Protein AF-A0A537QJN9-F1 (afdb_monomer_lite)

Radius of gyration: 25.31 Å; chains: 1; bounding box: 38×62×89 Å

Secondary structure (DSSP, 8-state):
------PPPP-------------------EEEEEETTEEEEEEE-EEETTEEEEEEEEEETTEEEEEEEEEEE-TTS-EEEEEEEEEEESSSS--EEEEEE-------GGG--------PPTTS-----EEEE-TT--TT---EEEEE-

pLDDT: mean 77.92, std 17.79, range [37.69, 96.25]

Foldseek 3Di:
DDDDDDDDDDDDDDDDPPPPPPPQPQWWKWKWKAKAPWIPPIDTFDDDPQWTWDWDAQDTVQKGKGQPIWIFHDAPDTDTDRDDMDIDGPDPDIDMDMDMWIFSYDDDLVPDDDDDDDDDDPPNDDDKDWDADDNVRDTPDRDGTSDID

Sequence (149 aa):
MNRKLLTALAFAAVPLFAAGFASNAMATVELRLTSGASTTGVIVGAGCDTETCVTFNGSVGAWNINLTTGFSAGPGEPTMDLSSVDATSSASADPLEIELSDNGFSVGSSLFSLASSGHIVSGSGTAIYSAYFDAGNTDFAKTTLIGAL

Structure (mmCIF, N/CA/C/O backbone):
data_AF-A0A537QJN9-F1
#
_entry.id   AF-A0A537QJN9-F1
#
loop_
_atom_site.group_PDB
_atom_site.id
_atom_site.type_symbol
_atom_site.label_atom_id
_atom_site.label_alt_id
_atom_site.label_comp_id
_atom_site.label_asym_id
_atom_site.label_entity_id
_atom_site.label_seq_id
_atom_site.pdbx_PDB_ins_code
_atom_site.Cartn_x
_atom_site.Cartn_y
_atom_site.Cartn_z
_atom_site.occupancy
_atom_site.B_iso_or_equiv
_atom_site.auth_seq_id
_atom_site.auth_comp_id
_atom_site.auth_asym_id
_atom_site.auth_atom_id
_atom_site.pdbx_PDB_model_num
ATOM 1 N N . MET A 1 1 ? -24.289 -47.969 69.959 1.00 41.41 1 MET A N 1
ATOM 2 C CA . MET A 1 1 ? -23.297 -47.886 68.864 1.00 41.41 1 MET A CA 1
ATOM 3 C C . MET A 1 1 ? -23.452 -46.510 68.224 1.00 41.41 1 MET A C 1
ATOM 5 O O . MET A 1 1 ? -24.439 -46.274 67.543 1.00 41.41 1 MET A O 1
ATOM 9 N N . ASN A 1 2 ? -22.570 -45.568 68.570 1.00 41.34 2 ASN A N 1
ATOM 10 C CA . ASN A 1 2 ? -22.696 -44.138 68.256 1.00 41.34 2 ASN A CA 1
ATOM 11 C C . ASN A 1 2 ? -22.087 -43.833 66.882 1.00 41.34 2 ASN A C 1
ATOM 13 O O . ASN A 1 2 ? -20.908 -44.110 66.675 1.00 41.34 2 ASN A O 1
ATOM 17 N N . ARG A 1 3 ? -22.844 -43.221 65.964 1.00 46.81 3 ARG A N 1
ATOM 18 C CA . ARG A 1 3 ? -22.302 -42.655 64.719 1.00 46.81 3 ARG A CA 1
ATOM 19 C C . ARG A 1 3 ? -22.410 -41.133 64.772 1.00 46.81 3 ARG A C 1
ATOM 21 O O . ARG A 1 3 ? -23.505 -40.585 64.755 1.00 46.81 3 ARG A O 1
ATOM 28 N N . LYS A 1 4 ? -21.256 -40.473 64.902 1.00 46.38 4 LYS A N 1
ATOM 29 C CA . LYS A 1 4 ? -21.105 -39.014 64.859 1.00 46.38 4 LYS A CA 1
ATOM 30 C C . LYS A 1 4 ? -21.323 -38.541 63.417 1.00 46.38 4 LYS A C 1
ATOM 32 O O . LYS A 1 4 ? -20.632 -39.014 62.518 1.00 46.38 4 LYS A O 1
ATOM 37 N N . LEU A 1 5 ? -22.281 -37.640 63.213 1.00 45.09 5 LEU A N 1
ATOM 38 C CA . LEU A 1 5 ? -22.518 -36.951 61.945 1.00 45.09 5 LEU A CA 1
ATOM 39 C C . LEU A 1 5 ? -21.497 -35.801 61.838 1.00 45.09 5 LEU A C 1
ATOM 41 O O . LEU A 1 5 ? -21.484 -34.918 62.693 1.00 45.09 5 LEU A O 1
ATOM 45 N N . LEU A 1 6 ? -20.605 -35.845 60.848 1.00 47.16 6 LEU A N 1
ATOM 46 C CA . LEU A 1 6 ? -19.648 -34.773 60.556 1.00 47.16 6 LEU A CA 1
ATOM 47 C C . LEU A 1 6 ? -20.296 -33.782 59.582 1.00 47.16 6 LEU A C 1
ATOM 49 O O . LEU A 1 6 ? -20.584 -34.125 58.439 1.00 47.16 6 LEU A O 1
ATOM 53 N N . THR A 1 7 ? -20.534 -32.561 60.055 1.00 44.44 7 THR A N 1
ATOM 54 C CA . THR A 1 7 ? -21.029 -31.427 59.266 1.00 44.44 7 THR A CA 1
ATOM 55 C C . THR A 1 7 ? -19.917 -30.912 58.349 1.00 44.44 7 THR A C 1
ATOM 57 O O . THR A 1 7 ? -18.883 -30.458 58.835 1.00 44.44 7 THR A O 1
ATOM 60 N N . ALA A 1 8 ? -20.113 -30.976 57.031 1.00 42.75 8 ALA A N 1
ATOM 61 C CA . ALA A 1 8 ? -19.206 -30.381 56.052 1.00 42.75 8 ALA A CA 1
ATOM 62 C C . ALA A 1 8 ? -19.540 -28.890 55.856 1.00 42.75 8 ALA A C 1
ATOM 64 O O . ALA A 1 8 ? -20.671 -28.544 55.515 1.00 42.75 8 ALA A O 1
ATOM 65 N N . L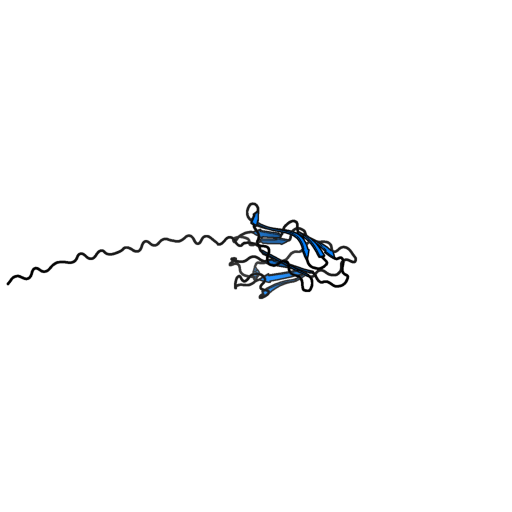EU A 1 9 ? -18.557 -28.013 56.080 1.00 40.53 9 LEU A N 1
ATOM 66 C CA . LEU A 1 9 ? -18.616 -26.591 55.729 1.00 40.53 9 LEU A CA 1
ATOM 67 C C . LEU A 1 9 ? -18.501 -26.449 54.202 1.00 40.53 9 LEU A C 1
ATOM 69 O O . LEU A 1 9 ? -17.481 -26.824 53.627 1.00 40.53 9 LEU A O 1
ATOM 73 N N . ALA A 1 10 ? -19.519 -25.889 53.551 1.00 41.00 10 ALA A N 1
ATOM 74 C CA . ALA A 1 10 ? -19.449 -25.495 52.147 1.00 41.00 10 ALA A CA 1
ATOM 75 C C . ALA A 1 10 ? -18.945 -24.044 52.045 1.00 41.00 10 ALA A C 1
ATOM 77 O O . ALA A 1 10 ? -19.603 -23.124 52.530 1.00 41.00 10 ALA A O 1
ATOM 78 N N . PHE A 1 11 ? -17.783 -23.832 51.422 1.00 41.59 11 PHE A N 1
ATOM 79 C CA . PHE A 1 11 ? -17.311 -22.502 51.030 1.00 41.59 11 PHE A CA 1
ATOM 80 C C . PHE A 1 11 ? -17.994 -22.093 49.719 1.00 41.59 11 PHE A C 1
ATOM 82 O O . PHE A 1 11 ? -17.793 -22.728 48.686 1.00 41.59 11 PHE A O 1
ATOM 89 N N . ALA A 1 12 ? -18.803 -21.034 49.759 1.00 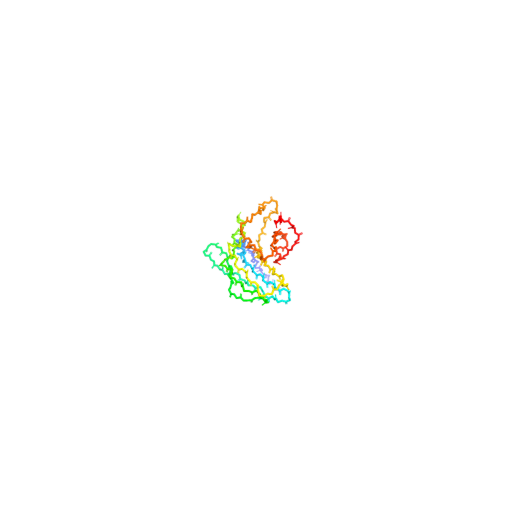43.72 12 ALA A N 1
ATOM 90 C CA . ALA A 1 12 ? -19.348 -20.401 48.564 1.00 43.72 12 ALA A CA 1
ATOM 91 C C . ALA A 1 12 ? -18.260 -19.532 47.908 1.00 43.72 12 ALA A C 1
ATOM 93 O O . ALA A 1 12 ? -17.800 -18.556 48.499 1.00 43.72 12 ALA A O 1
ATOM 94 N N . ALA A 1 13 ? -17.831 -19.900 46.700 1.00 44.44 13 ALA A N 1
ATOM 95 C CA . ALA A 1 13 ? -16.923 -19.096 45.891 1.00 44.44 13 ALA A CA 1
ATOM 96 C C . ALA A 1 13 ? -17.688 -17.918 45.264 1.00 44.44 13 ALA A C 1
ATOM 98 O O . ALA A 1 13 ? -18.670 -18.117 44.551 1.00 44.44 13 ALA A O 1
ATOM 99 N N . VAL A 1 14 ? -17.237 -16.694 45.535 1.00 45.41 14 VAL A N 1
ATOM 100 C CA . VAL A 1 14 ? -17.732 -15.471 44.889 1.00 45.41 14 VAL A CA 1
ATOM 101 C C . VAL A 1 14 ? -17.009 -15.318 43.545 1.00 45.41 14 VAL A C 1
ATOM 103 O O . VAL A 1 14 ? -15.779 -15.231 43.552 1.00 45.41 14 VAL A O 1
ATOM 106 N N . PRO A 1 15 ? -17.703 -15.274 42.393 1.00 44.97 15 PRO A N 1
ATOM 107 C CA . PRO A 1 15 ? -17.054 -14.936 41.136 1.00 44.97 15 PRO A CA 1
ATOM 108 C C . PRO A 1 15 ? -16.732 -13.438 41.131 1.00 44.97 15 PRO A C 1
ATOM 110 O O . PRO A 1 15 ? -17.620 -12.586 41.110 1.00 44.97 15 PRO A O 1
ATOM 113 N N . LEU A 1 16 ? -15.440 -13.120 41.176 1.00 50.59 16 LEU A N 1
ATOM 114 C CA . LEU A 1 16 ? -14.924 -11.777 40.947 1.00 50.59 16 LEU A CA 1
ATOM 115 C C . LEU A 1 16 ? -15.083 -11.464 39.453 1.00 50.59 16 LEU A C 1
ATOM 117 O O . LEU A 1 16 ? -14.344 -11.992 38.623 1.00 50.59 16 LEU A O 1
ATOM 121 N N . PHE A 1 17 ? -16.066 -10.632 39.105 1.00 45.62 17 PHE A N 1
ATOM 122 C CA . PHE A 1 17 ? -16.178 -10.048 37.770 1.00 45.62 17 PHE A CA 1
ATOM 123 C C . PHE A 1 17 ? -14.993 -9.100 37.551 1.00 45.62 17 PHE A C 1
ATOM 125 O O . PHE A 1 17 ? -15.033 -7.929 37.924 1.00 45.62 17 PHE A O 1
ATOM 132 N N . ALA A 1 18 ? -13.918 -9.616 36.959 1.00 46.09 18 ALA A N 1
ATOM 133 C CA . ALA A 1 18 ? -12.906 -8.784 36.335 1.00 46.09 18 ALA A CA 1
ATOM 134 C C . ALA A 1 18 ? -13.521 -8.219 35.049 1.00 46.09 18 ALA A C 1
ATOM 136 O O . ALA A 1 18 ? -13.633 -8.920 34.044 1.00 46.09 18 ALA A O 1
ATOM 137 N N . ALA A 1 19 ? -13.962 -6.962 35.094 1.00 45.50 19 ALA A N 1
ATOM 138 C CA . ALA A 1 19 ? -14.188 -6.180 33.890 1.00 45.50 19 ALA A CA 1
ATOM 139 C C . ALA A 1 19 ? -12.828 -6.030 33.197 1.00 45.50 19 ALA A C 1
ATOM 141 O O . ALA A 1 19 ? -12.027 -5.164 33.544 1.00 45.50 19 ALA A O 1
ATOM 142 N N . GLY A 1 20 ? -12.530 -6.954 32.285 1.00 37.69 20 GLY A N 1
ATOM 143 C CA . GLY A 1 20 ? -11.406 -6.821 31.380 1.00 37.69 20 GLY A CA 1
ATOM 144 C C . GLY A 1 20 ? -11.651 -5.577 30.545 1.00 37.69 20 GLY A C 1
ATOM 145 O O . GLY A 1 20 ? -12.579 -5.543 29.741 1.00 37.69 20 GLY A O 1
ATOM 146 N N . PHE A 1 21 ? -10.840 -4.545 30.750 1.00 39.31 21 PHE A N 1
ATOM 147 C CA . PHE A 1 21 ? -10.650 -3.547 29.715 1.00 39.31 21 PHE A CA 1
ATOM 148 C C . PHE A 1 21 ? -10.149 -4.325 28.501 1.00 39.31 21 PHE A C 1
ATOM 150 O O . PHE A 1 21 ? -9.050 -4.880 28.538 1.00 39.31 21 PHE A O 1
ATOM 157 N N . ALA A 1 22 ? -10.983 -4.449 27.470 1.00 38.50 22 ALA A N 1
ATOM 158 C CA . ALA A 1 22 ? -10.500 -4.859 26.168 1.00 38.50 22 ALA A CA 1
ATOM 159 C C . ALA A 1 22 ? -9.460 -3.807 25.782 1.00 38.50 22 ALA A C 1
ATOM 161 O O . ALA A 1 22 ? -9.807 -2.667 25.473 1.00 38.50 22 ALA A O 1
ATOM 162 N N . SER A 1 23 ? -8.176 -4.143 25.905 1.00 38.06 23 SER A N 1
ATOM 163 C CA . SER A 1 23 ? -7.145 -3.382 25.222 1.00 38.06 23 SER A CA 1
ATOM 164 C C . SER A 1 23 ? -7.526 -3.456 23.752 1.00 38.06 23 SER A C 1
ATOM 166 O O . SER A 1 23 ? -7.525 -4.554 23.191 1.00 38.06 23 SER A O 1
ATOM 168 N N . ASN A 1 24 ? -7.936 -2.334 23.157 1.00 42.47 24 ASN A N 1
ATOM 169 C CA . ASN A 1 24 ? -8.078 -2.269 21.710 1.00 42.47 24 ASN A CA 1
ATOM 170 C C . ASN A 1 24 ? -6.735 -2.739 21.151 1.00 42.47 24 ASN A C 1
ATOM 172 O O . ASN A 1 24 ? -5.700 -2.168 21.505 1.00 42.47 24 ASN A O 1
ATOM 176 N N . ALA A 1 25 ? -6.742 -3.843 20.404 1.00 49.75 25 ALA A N 1
ATOM 177 C CA . ALA A 1 25 ? -5.551 -4.280 19.702 1.00 49.75 25 ALA A CA 1
ATOM 178 C C . ALA A 1 25 ? -5.102 -3.083 18.864 1.00 49.75 25 ALA A C 1
ATOM 180 O O . ALA A 1 25 ? -5.915 -2.500 18.147 1.00 49.75 25 ALA A O 1
ATOM 181 N N . MET A 1 26 ? -3.860 -2.640 19.050 1.00 57.31 26 MET A N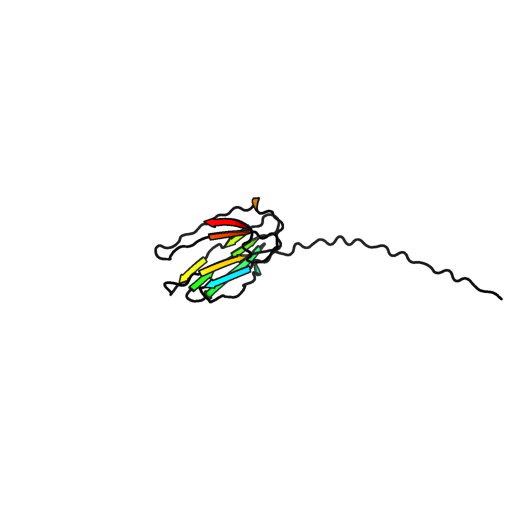 1
ATOM 182 C CA . MET A 1 26 ? -3.308 -1.610 18.185 1.00 57.31 26 MET A CA 1
ATOM 183 C C . MET A 1 26 ? -3.246 -2.217 16.787 1.00 57.31 26 MET A C 1
ATOM 185 O O . MET A 1 26 ? -2.432 -3.106 16.536 1.00 57.31 26 MET A O 1
ATOM 189 N N . ALA A 1 27 ? -4.173 -1.778 15.942 1.00 71.06 27 ALA A N 1
ATOM 190 C CA . ALA A 1 27 ? -4.154 -1.956 14.504 1.00 71.06 27 ALA A CA 1
ATOM 191 C C . ALA A 1 27 ? -2.727 -1.647 14.011 1.00 71.06 27 ALA A C 1
ATOM 193 O O . ALA A 1 27 ? -2.161 -0.602 14.357 1.00 71.06 27 ALA A O 1
ATOM 194 N N . THR A 1 28 ? -2.081 -2.631 13.384 1.00 86.62 28 THR A N 1
ATOM 195 C CA . THR A 1 28 ? -0.702 -2.513 12.908 1.00 86.62 28 THR A CA 1
ATOM 196 C C . THR A 1 28 ? -0.729 -2.486 11.397 1.00 86.62 28 THR A C 1
ATOM 198 O O . THR A 1 28 ? -1.059 -3.488 10.770 1.00 86.62 28 THR A O 1
ATOM 201 N N . VAL A 1 29 ? -0.340 -1.349 10.822 1.00 91.69 29 VAL A N 1
ATOM 202 C CA . VAL A 1 29 ? -0.317 -1.175 9.374 1.00 91.69 29 VAL A CA 1
ATOM 203 C C . VAL A 1 29 ? 0.640 -2.170 8.716 1.00 91.69 29 VAL A C 1
ATOM 205 O O . VAL A 1 29 ? 1.748 -2.404 9.197 1.00 91.69 29 VAL A O 1
ATOM 208 N N . GLU A 1 30 ? 0.235 -2.731 7.588 1.00 93.88 30 GLU A N 1
ATOM 209 C CA . GLU A 1 30 ? 0.998 -3.683 6.796 1.00 93.88 30 GLU A CA 1
ATOM 210 C C . GLU A 1 30 ? 1.115 -3.213 5.344 1.00 93.88 30 GLU A C 1
ATOM 212 O O . GLU A 1 30 ? 0.170 -2.689 4.756 1.00 93.88 30 GLU A O 1
ATOM 217 N N . LEU A 1 31 ? 2.283 -3.437 4.742 1.00 95.25 31 LEU A N 1
ATOM 218 C CA . LEU A 1 31 ? 2.576 -3.109 3.349 1.00 95.25 31 LEU A CA 1
ATOM 219 C C . LEU A 1 31 ? 2.914 -4.366 2.557 1.00 95.25 31 LEU A C 1
ATOM 221 O O . LEU A 1 31 ? 3.760 -5.166 2.964 1.00 95.25 31 LEU A O 1
ATOM 225 N N . ARG A 1 32 ? 2.329 -4.488 1.367 1.00 96.25 32 ARG A N 1
ATOM 226 C CA . ARG A 1 32 ? 2.699 -5.496 0.375 1.00 96.25 32 ARG A CA 1
ATOM 227 C C . ARG A 1 32 ? 3.015 -4.827 -0.957 1.00 96.25 32 ARG A C 1
ATOM 229 O O . ARG A 1 32 ? 2.220 -4.050 -1.478 1.00 96.25 32 ARG A O 1
ATOM 236 N N . LEU A 1 33 ? 4.185 -5.150 -1.508 1.00 95.94 33 LEU A N 1
ATOM 237 C CA . LEU A 1 33 ? 4.632 -4.683 -2.818 1.00 95.94 33 LEU A CA 1
ATOM 238 C C . LEU A 1 33 ? 4.766 -5.878 -3.757 1.00 95.94 33 LEU A C 1
ATOM 240 O O . LEU A 1 33 ? 5.493 -6.827 -3.446 1.00 95.94 33 LEU A O 1
ATOM 244 N N . THR A 1 34 ? 4.097 -5.818 -4.907 1.00 95.56 34 THR A N 1
ATOM 245 C CA . THR A 1 34 ? 4.132 -6.869 -5.931 1.00 95.56 34 THR A CA 1
ATOM 246 C C . THR A 1 34 ? 4.438 -6.269 -7.296 1.00 95.56 34 THR A C 1
ATOM 248 O O . THR A 1 34 ? 3.771 -5.346 -7.739 1.00 95.56 34 THR A O 1
ATOM 251 N N . SER A 1 35 ? 5.432 -6.819 -7.984 1.00 93.25 35 SER A N 1
ATOM 252 C CA . SER A 1 35 ? 5.822 -6.452 -9.342 1.00 93.25 35 SER A CA 1
ATOM 253 C C . SER A 1 35 ? 5.809 -7.686 -10.230 1.00 93.25 35 SER A C 1
ATOM 255 O O . SER A 1 35 ? 6.661 -8.569 -10.076 1.00 93.25 35 SER A O 1
ATOM 257 N N . GLY A 1 36 ? 4.835 -7.781 -11.135 1.00 88.44 36 GLY A N 1
ATOM 258 C CA . GLY A 1 36 ? 4.651 -8.971 -11.966 1.00 88.44 36 GLY A CA 1
ATOM 259 C C . GLY A 1 36 ? 4.538 -10.244 -11.114 1.00 88.44 36 GLY A C 1
ATOM 260 O O . GLY A 1 36 ? 3.523 -10.470 -10.465 1.00 88.44 36 GLY A O 1
ATOM 261 N N . ALA A 1 37 ? 5.584 -11.077 -11.109 1.00 85.19 37 ALA A N 1
ATOM 262 C CA . ALA A 1 37 ? 5.657 -12.307 -10.306 1.00 85.19 37 ALA A CA 1
ATOM 263 C C . ALA A 1 37 ? 6.486 -12.186 -9.006 1.00 85.19 37 ALA A C 1
ATOM 265 O O . ALA A 1 37 ? 6.620 -13.167 -8.277 1.00 85.19 37 ALA A O 1
ATOM 266 N N . SER A 1 38 ? 7.087 -11.025 -8.728 1.00 89.69 38 SER A N 1
ATOM 267 C CA . SER A 1 38 ? 7.931 -10.788 -7.547 1.00 89.69 38 SER A CA 1
ATOM 268 C C . SER A 1 38 ? 7.149 -10.060 -6.459 1.00 89.69 38 SER A C 1
ATOM 270 O O . SER A 1 38 ? 6.553 -9.029 -6.740 1.00 89.69 38 SER A O 1
ATOM 272 N N . THR A 1 39 ? 7.216 -10.523 -5.211 1.00 91.31 39 THR A N 1
ATOM 273 C CA . THR A 1 39 ? 6.557 -9.878 -4.061 1.00 91.31 39 THR A CA 1
ATOM 274 C C . THR A 1 39 ? 7.540 -9.773 -2.898 1.00 91.31 39 THR A C 1
ATOM 276 O O . THR A 1 39 ? 8.288 -10.715 -2.643 1.00 91.31 39 THR A O 1
ATOM 279 N N . THR A 1 40 ? 7.538 -8.657 -2.165 1.00 84.50 40 THR A N 1
ATOM 280 C CA . THR A 1 40 ? 8.424 -8.433 -0.997 1.00 84.50 40 THR A CA 1
ATOM 281 C C . THR A 1 40 ? 8.109 -9.308 0.216 1.00 84.50 40 THR A C 1
ATOM 283 O O . THR A 1 40 ? 8.867 -9.320 1.181 1.00 84.50 40 THR A O 1
ATOM 286 N N . GLY A 1 41 ? 6.973 -10.005 0.194 1.00 84.56 41 GLY A N 1
ATOM 287 C CA . GLY A 1 41 ? 6.279 -10.441 1.402 1.00 84.56 41 GLY A CA 1
ATOM 288 C C . GLY A 1 41 ? 5.512 -9.282 2.045 1.00 84.56 41 GLY A C 1
ATOM 289 O O . GLY A 1 41 ? 5.364 -8.216 1.442 1.00 84.56 41 GLY A O 1
ATOM 290 N N . VAL A 1 42 ? 5.017 -9.515 3.259 1.00 89.81 42 VAL A N 1
ATOM 291 C CA . VAL A 1 42 ? 4.321 -8.509 4.070 1.00 89.81 42 VAL A CA 1
ATOM 292 C C . VAL A 1 42 ? 5.335 -7.806 4.968 1.00 89.81 42 VAL A C 1
ATOM 294 O O . VAL A 1 42 ? 6.032 -8.452 5.751 1.00 89.81 42 VAL A O 1
ATOM 297 N N . ILE A 1 43 ? 5.423 -6.485 4.839 1.00 92.31 43 ILE A N 1
ATOM 298 C CA . ILE A 1 43 ? 6.203 -5.621 5.722 1.00 92.31 43 ILE A CA 1
ATOM 299 C C . ILE A 1 43 ? 5.251 -5.124 6.803 1.00 92.31 43 ILE A C 1
ATOM 301 O O . ILE A 1 43 ? 4.340 -4.349 6.521 1.00 92.31 43 ILE A O 1
ATOM 305 N N . VAL A 1 44 ? 5.466 -5.585 8.031 1.00 90.25 44 VAL A N 1
ATOM 306 C CA . VAL A 1 44 ? 4.662 -5.195 9.192 1.00 90.25 44 VAL A CA 1
ATOM 307 C C . VAL A 1 44 ? 5.204 -3.888 9.759 1.00 90.25 44 VAL A C 1
ATOM 309 O O . VAL A 1 44 ? 6.412 -3.744 9.968 1.00 90.25 44 VAL A O 1
ATOM 312 N N . GLY A 1 45 ? 4.309 -2.936 9.986 1.00 86.19 45 GLY A N 1
ATOM 313 C CA . GLY A 1 45 ? 4.626 -1.620 10.506 1.00 86.19 45 GLY A CA 1
ATOM 314 C C . GLY A 1 45 ? 5.138 -1.643 11.938 1.00 86.19 45 GLY A C 1
ATOM 315 O O . GLY A 1 45 ? 4.888 -2.561 12.719 1.00 86.19 45 GLY A O 1
ATOM 316 N N . ALA A 1 46 ? 5.871 -0.592 12.286 1.00 86.00 46 ALA A N 1
ATOM 317 C CA . ALA A 1 46 ? 6.346 -0.328 13.635 1.00 86.00 46 ALA A CA 1
ATOM 318 C C . ALA A 1 46 ? 5.719 0.964 14.168 1.00 86.00 46 ALA A C 1
ATOM 320 O O . ALA A 1 46 ? 5.231 1.791 13.400 1.00 86.00 46 ALA A O 1
ATOM 321 N N . GLY A 1 47 ? 5.741 1.152 15.489 1.00 84.62 47 GLY A N 1
ATOM 322 C CA . GLY A 1 47 ? 5.254 2.389 16.098 1.00 84.62 47 GLY A CA 1
ATOM 323 C C . GLY A 1 47 ? 6.044 3.612 15.620 1.00 84.62 47 GLY A C 1
ATOM 324 O O . GLY A 1 47 ? 7.278 3.600 15.635 1.00 84.62 47 GLY A O 1
ATOM 325 N N . CYS A 1 48 ? 5.325 4.659 15.233 1.00 83.94 48 CYS A N 1
ATOM 326 C CA . CYS A 1 48 ? 5.836 5.973 14.857 1.00 83.94 48 CYS A CA 1
ATOM 327 C C . CYS A 1 48 ? 4.972 7.019 15.571 1.00 83.94 48 CYS A C 1
ATOM 329 O O . CYS A 1 48 ? 3.829 7.245 15.203 1.00 83.94 48 CYS A O 1
ATOM 331 N N . ASP A 1 49 ? 5.486 7.609 16.649 1.00 81.56 49 ASP A N 1
ATOM 332 C CA . ASP A 1 49 ? 4.724 8.536 17.495 1.00 81.56 49 ASP A CA 1
ATOM 333 C C . ASP A 1 49 ? 3.399 7.947 18.026 1.00 81.56 49 ASP A C 1
ATOM 335 O O . ASP A 1 49 ? 3.433 7.083 18.910 1.00 81.56 49 ASP A O 1
ATOM 339 N N . THR A 1 50 ? 2.244 8.423 17.544 1.00 75.19 50 THR A N 1
ATOM 340 C CA . THR A 1 50 ? 0.906 7.955 17.953 1.00 75.19 50 THR A CA 1
ATOM 341 C C . THR A 1 50 ? 0.285 6.953 16.979 1.00 75.19 50 THR A C 1
ATOM 343 O O . THR A 1 50 ? -0.819 6.461 17.227 1.00 75.19 50 THR A O 1
ATOM 346 N N . GLU A 1 51 ? 1.000 6.618 15.907 1.00 84.38 51 GLU A N 1
ATOM 347 C CA . GLU A 1 51 ? 0.555 5.789 14.791 1.00 84.38 51 GLU A CA 1
ATOM 348 C C . GLU A 1 51 ? 1.405 4.514 14.644 1.00 84.38 51 GLU A C 1
ATOM 350 O O . GLU A 1 51 ? 2.416 4.301 15.327 1.00 84.38 51 GLU A O 1
ATOM 355 N N . THR A 1 52 ? 0.996 3.647 13.714 1.00 89.12 52 THR A N 1
ATOM 356 C CA . THR A 1 52 ? 1.880 2.620 13.150 1.00 89.12 52 THR A CA 1
ATOM 357 C C . THR A 1 52 ? 2.280 3.015 11.734 1.00 89.12 52 THR A C 1
ATOM 359 O O . THR A 1 52 ? 1.454 3.517 10.971 1.00 89.12 52 THR A O 1
ATOM 362 N N . CYS A 1 53 ? 3.553 2.814 11.388 1.00 91.31 53 CYS A N 1
ATOM 363 C CA . CYS A 1 53 ? 4.121 3.197 10.101 1.00 91.31 53 CYS A CA 1
ATOM 364 C C . CYS A 1 53 ? 4.925 2.074 9.457 1.00 91.31 53 CYS A C 1
ATOM 366 O O . CYS A 1 53 ? 5.601 1.286 10.119 1.00 91.31 53 CYS A O 1
ATOM 368 N N . VAL A 1 54 ? 4.951 2.109 8.133 1.00 94.06 54 VAL A N 1
ATOM 369 C CA . VAL A 1 54 ? 5.803 1.314 7.253 1.00 94.06 54 VAL A CA 1
ATOM 370 C C . VAL A 1 54 ? 6.641 2.238 6.382 1.00 94.06 54 VAL A C 1
ATOM 372 O O . VAL A 1 54 ? 6.190 3.292 5.936 1.00 94.06 54 VAL A O 1
ATOM 375 N N . THR A 1 55 ? 7.870 1.821 6.108 1.00 93.88 55 THR A N 1
ATOM 376 C CA . THR A 1 55 ? 8.753 2.459 5.129 1.00 93.88 55 THR A CA 1
ATOM 377 C C . THR A 1 55 ? 9.355 1.375 4.247 1.00 93.88 55 THR A C 1
ATOM 379 O O . THR A 1 55 ? 9.456 0.212 4.648 1.00 93.88 55 THR A O 1
ATOM 382 N N . PHE A 1 56 ? 9.738 1.732 3.024 1.00 94.69 56 PHE A N 1
ATOM 383 C CA . PHE A 1 56 ? 10.425 0.800 2.137 1.00 94.69 56 PHE A CA 1
ATOM 384 C C . PHE A 1 56 ? 11.433 1.537 1.269 1.00 94.69 56 PHE A C 1
ATOM 386 O O . PHE A 1 56 ? 11.105 2.535 0.636 1.00 94.69 56 PHE A O 1
ATOM 393 N N . ASN A 1 57 ? 12.655 1.019 1.203 1.00 95.25 57 ASN A N 1
ATOM 394 C CA . ASN A 1 57 ? 13.664 1.491 0.268 1.00 95.25 57 ASN A CA 1
ATOM 395 C C . ASN A 1 57 ? 14.396 0.279 -0.306 1.00 95.25 57 ASN A C 1
ATOM 397 O O . ASN A 1 57 ? 15.099 -0.431 0.417 1.00 95.25 57 ASN A O 1
ATOM 401 N N . GLY A 1 58 ? 14.176 0.002 -1.587 1.00 94.44 58 GLY A N 1
ATOM 402 C CA . GLY A 1 58 ? 14.729 -1.182 -2.227 1.00 94.44 58 GLY A CA 1
ATOM 403 C C . GLY A 1 58 ? 14.103 -1.482 -3.578 1.00 94.44 58 GLY A C 1
ATOM 404 O O . GLY A 1 58 ? 13.432 -0.638 -4.176 1.00 94.44 58 GLY A O 1
ATOM 405 N N . SER A 1 59 ? 14.333 -2.701 -4.061 1.00 93.06 59 SER A N 1
ATOM 406 C CA . SER A 1 59 ? 13.819 -3.165 -5.346 1.00 93.06 59 SER A CA 1
ATOM 407 C C . SER A 1 59 ? 12.805 -4.297 -5.210 1.00 93.06 59 SER A C 1
ATOM 409 O O . SER A 1 59 ? 12.900 -5.146 -4.323 1.00 93.06 59 SER A O 1
ATOM 411 N N . VAL A 1 60 ? 11.835 -4.306 -6.126 1.00 93.38 60 VAL A N 1
ATOM 412 C CA . VAL A 1 60 ? 10.826 -5.362 -6.291 1.00 93.38 60 VAL A CA 1
ATOM 413 C C . VAL A 1 60 ? 10.660 -5.598 -7.786 1.00 93.38 60 VAL A C 1
ATOM 415 O O . VAL A 1 60 ? 10.210 -4.709 -8.503 1.00 93.38 60 VAL A O 1
ATOM 418 N N . GLY A 1 61 ? 11.063 -6.768 -8.285 1.00 92.19 61 GLY A N 1
ATOM 419 C CA . GLY A 1 61 ? 11.105 -6.995 -9.734 1.00 92.19 61 GLY A CA 1
ATOM 420 C C . GLY A 1 61 ? 11.995 -5.962 -10.441 1.00 92.19 61 GLY A C 1
ATOM 421 O O . GLY A 1 61 ? 13.147 -5.772 -10.045 1.00 92.19 61 GLY A O 1
ATOM 422 N N . ALA A 1 62 ? 11.469 -5.290 -11.472 1.00 91.50 62 ALA A N 1
ATOM 423 C CA . ALA A 1 62 ? 12.193 -4.251 -12.213 1.00 91.50 62 ALA A CA 1
ATOM 424 C C . ALA A 1 62 ? 12.090 -2.837 -11.605 1.00 91.50 62 ALA A C 1
ATOM 426 O O . ALA A 1 62 ? 12.655 -1.892 -12.176 1.00 91.50 62 ALA A O 1
ATOM 427 N N . TRP A 1 63 ? 11.378 -2.684 -10.483 1.00 92.94 63 TRP A N 1
ATOM 428 C CA . TRP A 1 63 ? 11.123 -1.399 -9.837 1.00 92.94 63 TRP A CA 1
ATOM 429 C C . TRP A 1 63 ? 12.118 -1.105 -8.725 1.00 92.94 63 TRP A C 1
ATOM 431 O O . TRP A 1 63 ? 12.378 -1.955 -7.876 1.00 92.94 63 TRP A O 1
ATOM 441 N N . ASN A 1 64 ? 12.606 0.134 -8.692 1.00 93.38 64 ASN A N 1
ATOM 442 C CA . ASN A 1 64 ? 13.242 0.733 -7.523 1.00 93.38 64 ASN A CA 1
ATOM 443 C C . ASN A 1 64 ? 12.231 1.657 -6.851 1.00 93.38 64 ASN A C 1
ATOM 445 O O . ASN A 1 64 ? 11.693 2.559 -7.503 1.00 93.38 64 ASN A O 1
ATOM 449 N N . ILE A 1 65 ? 11.971 1.413 -5.569 1.00 93.94 65 ILE A N 1
ATOM 450 C CA . ILE A 1 65 ? 10.904 2.058 -4.809 1.00 93.94 65 ILE A CA 1
ATOM 451 C C . ILE A 1 65 ? 11.504 2.713 -3.569 1.00 93.94 65 ILE A C 1
ATOM 453 O O . ILE A 1 65 ? 12.266 2.091 -2.825 1.00 93.94 65 ILE A O 1
ATOM 457 N N . ASN A 1 66 ? 11.112 3.960 -3.340 1.00 93.81 66 ASN A N 1
ATOM 458 C CA . ASN A 1 66 ? 11.322 4.685 -2.102 1.00 93.81 66 ASN A CA 1
ATOM 459 C C . ASN A 1 66 ? 9.958 5.139 -1.566 1.00 93.81 66 ASN A C 1
ATOM 461 O O . ASN A 1 66 ? 9.362 6.089 -2.069 1.00 93.81 66 ASN A O 1
ATOM 465 N N . LEU A 1 67 ? 9.462 4.425 -0.559 1.00 92.62 67 LEU A N 1
ATOM 466 C CA . LEU A 1 67 ? 8.300 4.790 0.238 1.00 92.62 67 LEU A CA 1
ATOM 467 C C . LEU A 1 67 ? 8.794 5.441 1.528 1.00 92.62 67 LEU A C 1
ATOM 469 O O . LEU A 1 67 ? 9.316 4.757 2.415 1.00 92.62 67 LEU A O 1
ATOM 473 N N . THR A 1 68 ? 8.588 6.752 1.637 1.00 91.12 68 THR A N 1
ATOM 474 C CA . THR A 1 68 ? 9.004 7.518 2.816 1.00 91.12 68 THR A CA 1
ATOM 475 C C . THR A 1 68 ? 8.188 7.114 4.035 1.00 91.12 68 THR A C 1
ATOM 477 O O . THR A 1 68 ? 8.762 6.880 5.097 1.00 91.12 68 THR A O 1
ATOM 480 N N . THR A 1 69 ? 6.860 7.022 3.903 1.00 90.38 69 THR A N 1
ATOM 481 C CA . THR A 1 69 ? 5.962 6.571 4.975 1.00 90.38 69 THR A CA 1
ATOM 482 C C . THR A 1 69 ? 4.621 6.109 4.401 1.00 90.38 69 THR A C 1
ATOM 484 O O . THR A 1 69 ? 4.023 6.795 3.576 1.00 90.38 69 THR A O 1
ATOM 487 N N . GLY A 1 70 ? 4.133 4.963 4.862 1.00 91.31 70 GLY A N 1
ATOM 488 C CA . GLY A 1 70 ? 2.704 4.667 4.949 1.00 91.31 70 GLY A CA 1
ATOM 489 C C . GLY A 1 70 ? 2.329 4.549 6.418 1.00 91.31 70 GLY A C 1
ATOM 490 O O . GLY A 1 70 ? 3.148 4.057 7.192 1.00 91.31 70 GLY A O 1
ATOM 491 N N . PHE A 1 71 ? 1.156 5.021 6.821 1.00 90.88 71 PHE A N 1
ATOM 492 C CA . PHE A 1 71 ? 0.745 4.984 8.221 1.00 90.88 71 PHE A CA 1
ATOM 493 C C . PHE A 1 71 ? -0.733 4.660 8.393 1.00 90.88 71 PHE A C 1
ATOM 495 O O . PHE A 1 71 ? -1.538 4.830 7.475 1.00 90.88 71 PHE A O 1
ATOM 502 N N . SER A 1 72 ? -1.064 4.215 9.602 1.00 89.12 72 SER A N 1
ATOM 503 C CA . SER A 1 72 ? -2.433 4.049 10.067 1.00 89.12 72 SER A CA 1
ATOM 504 C C . SER A 1 72 ? -2.595 4.574 11.494 1.00 89.12 72 SER A C 1
ATOM 506 O O . SER A 1 72 ? -1.739 4.350 12.359 1.00 89.12 72 SER A O 1
ATOM 508 N N . ALA A 1 73 ? -3.695 5.290 11.730 1.00 83.88 73 ALA A N 1
ATOM 509 C CA . ALA A 1 73 ? -4.062 5.899 13.003 1.00 83.88 73 ALA A CA 1
ATOM 510 C C . ALA A 1 73 ? -5.362 5.294 13.565 1.00 83.88 73 ALA A C 1
ATOM 512 O O . ALA A 1 73 ? -6.242 4.860 12.827 1.00 83.88 73 ALA A O 1
ATOM 513 N N . GLY A 1 74 ? -5.444 5.266 14.900 1.00 71.31 74 GLY A N 1
ATOM 514 C CA . GLY A 1 74 ? -6.248 4.336 15.699 1.00 71.31 74 GLY A CA 1
ATOM 515 C C . GLY A 1 74 ? -7.792 4.432 15.676 1.00 71.31 74 GLY A C 1
ATOM 516 O O . GLY A 1 74 ? -8.406 5.078 14.833 1.00 71.31 74 GLY A O 1
ATOM 517 N N . PRO A 1 75 ? -8.464 3.769 16.640 1.00 58.88 75 PRO A N 1
ATOM 518 C CA . PRO A 1 75 ? -9.851 3.295 16.512 1.00 58.88 75 PRO A CA 1
ATOM 519 C C . PRO A 1 75 ? -10.955 4.361 16.637 1.00 58.88 75 PRO A C 1
ATOM 521 O O . PRO A 1 75 ? -12.131 4.016 16.543 1.00 58.88 75 PRO A O 1
ATOM 524 N N . GLY A 1 76 ? -10.607 5.626 16.888 1.00 64.62 76 GLY A N 1
ATOM 525 C CA . GLY A 1 76 ? -11.574 6.726 16.996 1.00 64.62 76 GLY A CA 1
ATOM 526 C C . GLY A 1 76 ? -11.846 7.422 15.663 1.00 64.62 76 GLY A C 1
ATOM 527 O O . GLY A 1 76 ? -12.997 7.670 15.331 1.00 64.62 76 GLY A O 1
ATOM 528 N N . GLU A 1 77 ? -10.786 7.684 14.901 1.00 73.00 77 GLU A N 1
ATOM 529 C CA . GLU A 1 77 ? -10.812 8.339 13.590 1.00 73.00 77 GLU A CA 1
ATOM 530 C C . GLU A 1 77 ? -9.847 7.571 12.675 1.00 73.00 77 GLU A C 1
ATOM 532 O O . GLU A 1 77 ? -8.705 8.003 12.476 1.00 73.00 77 GLU A O 1
ATOM 537 N N . PRO A 1 78 ? -10.252 6.377 12.197 1.00 78.19 78 PRO A N 1
ATOM 538 C CA . PRO A 1 78 ? -9.368 5.507 11.442 1.00 78.19 78 PRO A CA 1
ATOM 539 C C . PRO A 1 78 ? -8.906 6.226 10.185 1.00 78.19 78 PRO A C 1
ATOM 541 O O . PRO A 1 78 ? -9.699 6.538 9.296 1.00 78.19 78 PRO A O 1
ATOM 544 N N . THR A 1 79 ? -7.610 6.496 10.137 1.00 84.62 79 THR A N 1
ATOM 545 C CA . THR A 1 79 ? -6.969 7.205 9.035 1.00 84.62 79 THR A CA 1
ATOM 546 C C . THR A 1 79 ? -5.855 6.328 8.520 1.00 84.62 79 THR A C 1
ATOM 548 O O . THR A 1 79 ? -5.044 5.859 9.308 1.00 84.62 79 THR A O 1
ATOM 551 N N . MET A 1 80 ? -5.809 6.129 7.210 1.00 87.81 80 MET A N 1
ATOM 552 C CA . MET A 1 80 ? -4.737 5.407 6.545 1.00 87.81 80 MET A CA 1
ATOM 553 C C . MET A 1 80 ? -4.253 6.244 5.373 1.00 87.81 80 MET A C 1
ATOM 555 O O . MET A 1 80 ? -5.068 6.758 4.606 1.00 87.81 80 MET A O 1
ATOM 559 N N . ASP A 1 81 ? -2.940 6.381 5.243 1.00 88.75 81 ASP A N 1
ATOM 560 C CA . ASP A 1 81 ? -2.341 7.195 4.193 1.00 88.75 81 ASP A CA 1
ATOM 561 C C . ASP A 1 81 ? -0.981 6.640 3.763 1.00 88.75 81 ASP A C 1
ATOM 563 O O . ASP A 1 81 ? -0.244 6.024 4.536 1.00 88.75 81 ASP A O 1
ATOM 567 N N . LEU A 1 82 ? -0.655 6.881 2.498 1.00 88.25 82 LEU A N 1
ATOM 568 C CA . LEU A 1 82 ? 0.605 6.552 1.859 1.00 88.25 82 LEU A CA 1
ATOM 569 C C . LEU A 1 82 ? 1.227 7.864 1.367 1.00 88.25 82 LEU A C 1
ATOM 571 O O . LEU A 1 82 ? 0.979 8.308 0.248 1.00 88.25 82 LEU A O 1
ATOM 575 N N . SER A 1 83 ? 2.021 8.502 2.225 1.00 82.31 83 SER A N 1
ATOM 576 C CA . SER A 1 83 ? 2.315 9.935 2.115 1.00 82.31 83 SER A CA 1
ATOM 577 C C . SER A 1 83 ? 3.232 10.310 0.947 1.00 82.31 83 SER A C 1
ATOM 579 O O . SER A 1 83 ? 3.103 11.395 0.381 1.00 82.31 83 SER A O 1
ATOM 581 N N . SER A 1 84 ? 4.182 9.444 0.576 1.00 82.75 84 SER A N 1
ATOM 582 C CA . SER A 1 84 ? 5.085 9.684 -0.557 1.00 82.75 84 SER A CA 1
ATOM 583 C C . SER A 1 84 ? 5.698 8.391 -1.074 1.00 82.75 84 SER A C 1
ATOM 585 O O . SER A 1 84 ? 6.447 7.724 -0.355 1.00 82.75 84 SER A O 1
ATOM 587 N N . VAL A 1 85 ? 5.443 8.097 -2.349 1.00 88.06 85 VAL A N 1
ATOM 588 C CA . VAL A 1 85 ? 6.051 6.990 -3.094 1.00 88.06 85 VAL A CA 1
ATOM 589 C C . VAL A 1 85 ? 6.757 7.534 -4.322 1.00 88.06 85 VAL A C 1
ATOM 591 O O . VAL A 1 85 ? 6.116 8.081 -5.217 1.00 88.06 85 VAL A O 1
ATOM 594 N N . ASP A 1 86 ? 8.057 7.279 -4.399 1.00 89.69 86 ASP A N 1
ATOM 595 C CA . ASP A 1 86 ? 8.808 7.366 -5.643 1.00 89.69 86 ASP A CA 1
ATOM 596 C C . ASP A 1 86 ? 9.050 5.950 -6.163 1.00 89.69 86 ASP A C 1
ATOM 598 O O . ASP A 1 86 ? 9.683 5.130 -5.495 1.00 89.69 86 ASP A O 1
ATOM 602 N N . ALA A 1 87 ? 8.553 5.653 -7.361 1.00 89.56 87 ALA A N 1
ATOM 603 C CA . ALA A 1 87 ? 8.729 4.356 -7.999 1.00 89.56 87 ALA A CA 1
ATOM 604 C C . ALA A 1 87 ? 9.217 4.548 -9.436 1.00 89.56 87 ALA A C 1
ATOM 606 O O . ALA A 1 87 ? 8.590 5.239 -10.240 1.00 89.56 87 ALA A O 1
ATOM 607 N N . THR A 1 88 ? 10.349 3.928 -9.768 1.00 90.62 88 THR A N 1
ATOM 608 C CA . THR A 1 88 ? 10.925 3.971 -11.118 1.00 90.62 88 THR A CA 1
ATOM 609 C C . THR A 1 88 ? 11.169 2.560 -11.623 1.00 90.62 88 THR A C 1
ATOM 611 O O . THR A 1 88 ? 11.768 1.742 -10.924 1.00 90.62 88 THR A O 1
ATOM 614 N N . SER A 1 89 ? 10.705 2.270 -12.838 1.00 89.25 89 SER A N 1
ATOM 615 C CA . SER A 1 89 ? 10.915 0.973 -13.480 1.00 89.25 89 SER A CA 1
ATOM 616 C C . SER A 1 89 ? 12.008 1.049 -14.533 1.00 89.25 89 SER A C 1
ATOM 618 O O . SER A 1 89 ? 12.111 2.019 -15.283 1.00 89.25 89 SER A O 1
ATOM 620 N N . SER A 1 90 ? 12.805 -0.012 -14.606 1.00 87.00 90 SER A N 1
ATOM 621 C CA . SER A 1 90 ? 13.752 -0.245 -15.700 1.00 87.00 90 SER A CA 1
ATOM 622 C C . SER A 1 90 ? 13.147 -1.054 -16.857 1.00 87.00 90 SER A C 1
ATOM 624 O O . SER A 1 90 ? 13.788 -1.206 -17.898 1.00 87.00 90 SER A O 1
ATOM 626 N N . ALA A 1 91 ? 11.917 -1.557 -16.698 1.00 84.31 91 ALA A N 1
ATOM 627 C CA . ALA A 1 91 ? 11.209 -2.361 -17.688 1.00 84.31 91 ALA A CA 1
ATOM 628 C C . ALA A 1 91 ? 10.004 -1.612 -18.275 1.00 84.31 91 ALA A C 1
ATOM 630 O O . ALA A 1 91 ? 9.345 -0.823 -17.604 1.00 84.31 91 ALA A O 1
ATOM 631 N N . SER A 1 92 ? 9.683 -1.891 -19.540 1.00 75.31 92 SER A N 1
ATOM 632 C CA . SER A 1 92 ? 8.549 -1.271 -20.240 1.00 75.31 92 SER A CA 1
ATOM 633 C C . SER A 1 92 ? 7.195 -1.932 -19.953 1.00 75.31 92 SER A C 1
ATOM 635 O O . SER A 1 92 ? 6.164 -1.345 -20.270 1.00 75.31 92 SER A O 1
ATOM 637 N N . ALA A 1 93 ? 7.179 -3.140 -19.378 1.00 81.62 93 ALA A N 1
ATOM 638 C CA . ALA A 1 93 ? 5.964 -3.894 -19.066 1.00 81.62 93 ALA A CA 1
ATOM 639 C C . ALA A 1 93 ? 6.151 -4.737 -17.793 1.00 81.62 93 ALA A C 1
ATOM 641 O O . ALA A 1 93 ? 6.431 -5.932 -17.861 1.00 81.62 93 ALA A O 1
ATOM 642 N N . ASP A 1 94 ? 6.012 -4.095 -16.637 1.00 86.44 94 ASP A N 1
ATOM 643 C CA . ASP A 1 94 ? 6.056 -4.734 -15.318 1.00 86.44 94 ASP A CA 1
ATOM 644 C C . ASP A 1 94 ? 5.127 -3.941 -14.382 1.00 86.44 94 ASP A C 1
ATOM 646 O O . ASP A 1 94 ? 5.530 -2.879 -13.909 1.00 86.44 94 ASP A O 1
ATOM 650 N N . PRO A 1 95 ? 3.849 -4.329 -14.204 1.00 89.94 95 PRO A N 1
ATOM 651 C CA . PRO A 1 95 ? 2.932 -3.578 -13.354 1.00 89.94 95 PRO A CA 1
ATOM 652 C C . PRO A 1 95 ? 3.363 -3.689 -11.889 1.00 89.94 95 PRO A C 1
ATOM 654 O O . PRO A 1 95 ? 3.642 -4.788 -11.408 1.00 89.94 95 PRO A O 1
ATOM 657 N N . LEU A 1 96 ? 3.379 -2.553 -11.194 1.00 91.62 96 LEU A N 1
ATOM 658 C CA . LEU A 1 96 ? 3.607 -2.476 -9.757 1.00 91.62 96 LEU A CA 1
ATOM 659 C C . LEU A 1 96 ? 2.269 -2.318 -9.034 1.00 91.62 96 LEU A C 1
ATOM 661 O O . LEU A 1 96 ? 1.524 -1.374 -9.291 1.00 91.62 96 LEU A O 1
ATOM 665 N N . GLU A 1 97 ? 1.994 -3.230 -8.112 1.00 94.12 97 GLU A N 1
ATOM 666 C CA . GLU A 1 97 ? 0.901 -3.155 -7.155 1.00 94.12 97 GLU A CA 1
ATOM 667 C C . GLU A 1 97 ? 1.467 -2.828 -5.766 1.00 94.12 97 GLU A C 1
ATOM 669 O O . GLU A 1 97 ? 2.400 -3.479 -5.283 1.00 94.12 97 GLU A O 1
ATOM 674 N N . ILE A 1 98 ? 0.903 -1.793 -5.144 1.00 93.81 98 ILE A N 1
ATOM 675 C CA . ILE A 1 98 ? 1.251 -1.315 -3.806 1.00 93.81 98 ILE A CA 1
ATOM 676 C C . ILE A 1 98 ? -0.015 -1.397 -2.966 1.00 93.81 98 ILE A C 1
ATOM 678 O O . ILE A 1 98 ? -1.005 -0.736 -3.278 1.00 93.81 98 ILE A O 1
ATOM 682 N N . GLU A 1 99 ? 0.014 -2.196 -1.908 1.00 95.00 99 GLU A N 1
ATOM 683 C CA . GLU A 1 99 ? -1.128 -2.376 -1.019 1.00 95.00 99 GLU A CA 1
ATOM 684 C C . GLU A 1 99 ? -0.725 -2.017 0.408 1.00 95.00 99 GLU A C 1
ATOM 686 O O . GLU A 1 99 ? 0.226 -2.580 0.948 1.00 95.00 99 GLU A O 1
ATOM 691 N N . LEU A 1 100 ? -1.468 -1.091 1.009 1.00 94.06 100 LEU A N 1
ATOM 692 C CA . LEU A 1 100 ? -1.395 -0.748 2.424 1.00 94.06 100 LEU A CA 1
ATOM 693 C C . LEU A 1 100 ? -2.675 -1.271 3.085 1.00 94.06 100 LEU A C 1
ATOM 695 O O . LEU A 1 100 ? -3.765 -1.065 2.549 1.00 94.06 100 LEU A O 1
ATOM 699 N N . SER A 1 101 ? -2.542 -1.981 4.198 1.00 93.00 101 SER A N 1
ATOM 700 C CA . SER A 1 101 ? -3.656 -2.572 4.942 1.00 93.00 101 SER A CA 1
ATOM 701 C C . SER A 1 101 ? -3.480 -2.316 6.425 1.00 93.00 101 SER A C 1
ATOM 703 O O . SER A 1 101 ? -2.368 -2.127 6.900 1.00 93.00 101 SER A O 1
ATOM 705 N N . ASP A 1 102 ? -4.585 -2.310 7.151 1.00 90.31 102 ASP A N 1
ATOM 706 C CA . ASP A 1 102 ? -4.607 -2.353 8.602 1.00 90.31 102 ASP A CA 1
ATOM 707 C C . ASP A 1 102 ? -5.957 -2.940 9.034 1.00 90.31 102 ASP A C 1
ATOM 709 O O . ASP A 1 102 ? -6.947 -2.878 8.294 1.00 90.31 102 ASP A O 1
ATOM 713 N N . ASN A 1 103 ? -5.996 -3.534 10.218 1.00 88.19 103 ASN A N 1
ATOM 714 C CA . ASN A 1 103 ? -7.111 -4.328 10.706 1.00 88.19 103 ASN A CA 1
ATOM 715 C C . ASN A 1 103 ? -7.452 -3.987 12.166 1.00 88.19 103 ASN A C 1
ATOM 717 O O . ASN A 1 103 ? -6.845 -3.137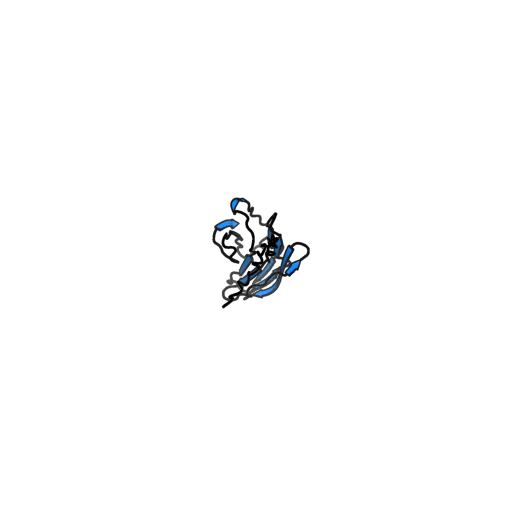 12.802 1.00 88.19 103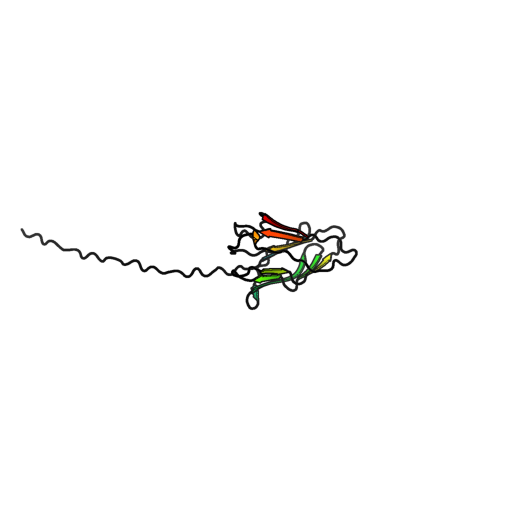 ASN A O 1
ATOM 721 N N . GLY A 1 104 ? -8.483 -4.622 12.717 1.00 82.69 104 GLY A N 1
ATOM 722 C CA . GLY A 1 104 ? -8.904 -4.391 14.102 1.00 82.69 104 GLY A CA 1
ATOM 723 C C . GLY A 1 104 ? -9.776 -3.145 14.288 1.00 82.69 104 GLY A C 1
ATOM 724 O O . GLY A 1 104 ? -10.062 -2.754 15.423 1.00 82.69 104 GLY A O 1
ATOM 725 N N . PHE A 1 105 ? -10.259 -2.552 13.195 1.00 79.00 105 PHE A N 1
ATOM 726 C CA . PHE A 1 105 ? -11.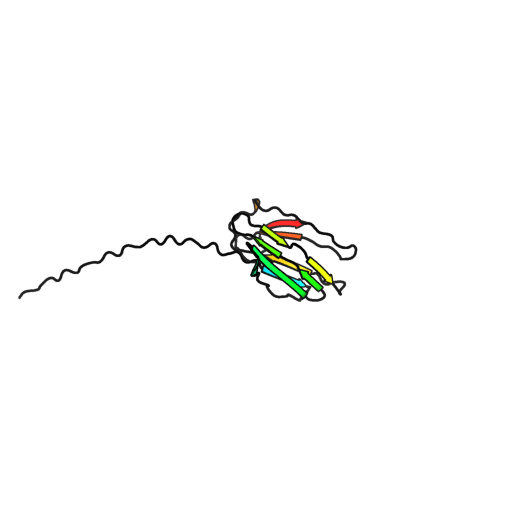233 -1.465 13.228 1.00 79.00 105 PHE A CA 1
ATOM 727 C C . PHE A 1 105 ? -12.667 -2.008 13.251 1.00 79.00 105 PHE A C 1
ATOM 729 O O . PHE A 1 105 ? -12.976 -3.078 12.726 1.00 79.00 105 PHE A O 1
ATOM 736 N N . SER A 1 106 ? -13.572 -1.250 13.875 1.00 75.81 106 SER A N 1
ATOM 737 C CA . SER A 1 106 ? -14.998 -1.605 14.001 1.00 75.81 106 SER A CA 1
ATOM 738 C C . SER A 1 106 ? -15.944 -0.570 13.379 1.00 75.81 106 SER A C 1
ATOM 740 O O . SER A 1 106 ? -17.150 -0.592 13.625 1.00 75.81 106 SER A O 1
ATOM 742 N N . VAL A 1 107 ? -15.411 0.338 12.556 1.00 70.81 107 VAL A N 1
ATOM 743 C CA . VAL A 1 107 ? -16.195 1.377 11.876 1.00 70.81 107 VAL A CA 1
ATOM 744 C C . VAL A 1 107 ? -16.939 0.825 10.652 1.00 70.81 107 VAL A C 1
ATOM 746 O O . VAL A 1 107 ? -16.483 -0.107 9.994 1.00 70.81 107 VAL A O 1
ATOM 749 N N . GLY A 1 108 ? -18.105 1.399 10.339 1.00 65.06 108 GLY A N 1
ATOM 750 C CA . GLY A 1 108 ? -18.875 1.056 9.137 1.00 65.06 108 GLY A CA 1
ATOM 751 C C . GLY A 1 108 ? -18.361 1.773 7.881 1.00 65.06 108 GLY A C 1
ATOM 752 O O . GLY A 1 108 ? -17.906 2.912 7.958 1.00 65.06 108 GLY A O 1
ATOM 753 N N . SER A 1 109 ? -18.494 1.141 6.709 1.00 63.59 109 SER A N 1
ATOM 754 C CA . SER A 1 109 ? -17.905 1.625 5.446 1.00 63.59 109 SER A CA 1
ATOM 755 C C . SER A 1 109 ? -18.410 2.988 4.954 1.00 63.59 109 SER A C 1
ATOM 757 O O . SER A 1 109 ? -17.698 3.683 4.235 1.00 63.59 109 SER A O 1
ATOM 759 N N . SER A 1 110 ? -19.620 3.402 5.343 1.00 61.59 110 SER A N 1
ATOM 760 C CA . SER A 1 110 ? -20.247 4.656 4.895 1.00 61.59 110 SER A CA 1
ATOM 761 C C . SER A 1 110 ? -19.607 5.931 5.459 1.00 61.59 110 SER A C 1
ATOM 763 O O . SER A 1 110 ? -20.080 7.022 5.153 1.00 61.59 110 SER A O 1
ATOM 765 N N . LEU A 1 111 ? -18.593 5.801 6.319 1.00 68.75 111 LEU A N 1
ATOM 766 C CA . LEU A 1 111 ? -17.886 6.916 6.955 1.00 68.75 111 LEU A CA 1
ATOM 767 C C . LEU A 1 111 ? -16.500 7.178 6.350 1.00 68.75 111 LEU A C 1
ATOM 769 O O . LEU A 1 111 ? -15.860 8.157 6.723 1.00 68.75 111 LEU A O 1
ATOM 773 N N . PHE A 1 112 ? -16.034 6.343 5.418 1.00 72.31 112 PHE A N 1
ATOM 774 C CA . PHE A 1 112 ? -14.748 6.566 4.767 1.00 72.31 112 PHE A CA 1
ATOM 775 C C . PHE A 1 112 ? -14.856 7.613 3.658 1.00 72.31 112 PHE A C 1
ATOM 777 O O . PHE A 1 112 ? -15.804 7.622 2.871 1.00 72.31 112 PHE A O 1
ATOM 784 N N . SER A 1 113 ? -13.839 8.466 3.565 1.00 78.25 113 SER A N 1
ATOM 785 C CA . SER A 1 113 ? -13.634 9.364 2.430 1.00 78.25 113 SER A CA 1
ATOM 786 C C . SER A 1 113 ? -12.328 9.008 1.736 1.00 78.25 113 SER A C 1
ATOM 788 O O . SER A 1 113 ? -11.345 8.692 2.404 1.00 78.25 113 SER A O 1
ATOM 790 N N . LEU A 1 114 ? -12.332 9.049 0.405 1.00 79.31 114 LEU A N 1
ATOM 791 C CA . LEU A 1 114 ? -11.154 8.783 -0.404 1.00 79.31 114 LEU A CA 1
ATOM 792 C C . LEU A 1 114 ? -10.634 10.085 -1.001 1.00 79.31 114 LEU A C 1
ATOM 794 O O . LEU A 1 114 ? -11.371 10.791 -1.690 1.00 79.31 114 LEU A O 1
ATOM 798 N N . ALA A 1 115 ? -9.358 10.368 -0.777 1.00 78.38 115 ALA A N 1
ATOM 799 C CA . ALA A 1 115 ? -8.645 11.456 -1.421 1.00 78.38 115 ALA A CA 1
ATOM 800 C C . ALA A 1 115 ? -7.332 10.918 -1.993 1.00 78.38 115 ALA A C 1
ATOM 802 O O . ALA A 1 115 ? -6.726 10.017 -1.420 1.00 78.38 115 ALA A O 1
ATOM 803 N N . SER A 1 116 ? -6.887 11.474 -3.116 1.00 76.31 116 SER A N 1
ATOM 804 C CA . SER A 1 116 ? -5.517 11.295 -3.584 1.00 76.31 116 SER A CA 1
ATOM 805 C C . SER A 1 116 ? -4.918 12.642 -3.951 1.00 76.31 116 SER A C 1
ATOM 807 O O . SER A 1 116 ? -5.598 13.559 -4.420 1.00 76.31 116 SER A O 1
ATOM 809 N N . SER A 1 117 ? -3.617 12.754 -3.726 1.00 71.69 117 SER A N 1
ATOM 810 C CA . SER A 1 117 ? -2.799 13.846 -4.227 1.00 71.69 117 SER A CA 1
ATOM 811 C C . SER A 1 117 ? -1.506 13.261 -4.765 1.00 71.69 117 SER A C 1
ATOM 813 O O . SER A 1 117 ? -0.912 12.394 -4.132 1.00 71.69 117 SER A O 1
ATOM 815 N N . GLY A 1 118 ? -1.069 13.716 -5.933 1.00 68.19 118 GLY A N 1
ATOM 816 C CA . GLY A 1 118 ? 0.148 13.220 -6.559 1.00 68.19 118 GLY A CA 1
ATOM 817 C C . GLY A 1 118 ? 0.272 13.691 -7.999 1.00 68.19 118 GLY A C 1
ATOM 818 O O . GLY A 1 118 ? -0.668 14.241 -8.575 1.00 68.19 118 GLY A O 1
ATOM 819 N N . HIS A 1 119 ? 1.447 13.482 -8.583 1.00 66.25 119 HIS A N 1
ATOM 820 C CA . HIS A 1 119 ? 1.716 13.801 -9.978 1.00 66.25 119 HIS A CA 1
ATOM 821 C C . HIS A 1 119 ? 2.384 12.606 -10.654 1.00 66.25 119 HIS A C 1
ATOM 823 O O . HIS A 1 119 ? 3.498 12.225 -10.299 1.00 66.25 119 HIS A O 1
ATOM 829 N N . ILE A 1 120 ? 1.727 12.041 -11.667 1.00 67.81 120 ILE A N 1
ATOM 830 C CA . ILE A 1 120 ? 2.356 11.069 -12.561 1.00 67.81 120 ILE A CA 1
ATOM 831 C C . ILE A 1 120 ? 3.228 11.857 -13.536 1.00 67.81 120 ILE A C 1
ATOM 833 O O . ILE A 1 120 ? 2.728 12.690 -14.292 1.00 67.81 120 ILE A O 1
ATOM 837 N N . VAL A 1 121 ? 4.538 11.610 -13.526 1.00 69.38 121 VAL A N 1
ATOM 838 C CA . VAL A 1 121 ? 5.436 12.213 -14.517 1.00 69.38 121 VAL A CA 1
ATOM 839 C C . VAL A 1 121 ? 5.039 11.728 -15.914 1.00 69.38 121 VAL A C 1
ATOM 841 O O . VAL A 1 121 ? 4.752 10.551 -16.136 1.00 69.38 121 VAL A O 1
ATOM 844 N N . SER A 1 122 ? 4.971 12.646 -16.881 1.00 54.16 122 SER A N 1
ATOM 845 C CA . SER A 1 122 ? 4.565 12.301 -18.244 1.00 54.16 122 SER A CA 1
ATOM 846 C C . SER A 1 122 ? 5.489 11.226 -18.824 1.00 54.16 122 SER A C 1
ATOM 848 O O . SER A 1 122 ? 6.706 11.406 -18.835 1.00 54.16 122 SER A O 1
ATOM 850 N N . GLY A 1 123 ? 4.913 10.138 -19.338 1.00 64.25 123 GLY A N 1
ATOM 851 C CA . GLY A 1 123 ? 5.665 8.993 -19.864 1.00 64.25 123 GLY A CA 1
ATOM 852 C C . GLY A 1 123 ? 5.880 7.849 -18.866 1.00 64.25 123 GLY A C 1
ATOM 853 O O . GLY A 1 123 ? 6.388 6.809 -19.269 1.00 64.25 123 GLY A O 1
ATOM 854 N N . SER A 1 124 ? 5.449 7.994 -17.608 1.00 67.50 124 SER A N 1
ATOM 855 C CA . SER A 1 124 ? 5.598 6.975 -16.553 1.00 67.50 124 SER A CA 1
ATOM 856 C C . SER A 1 124 ? 4.481 5.920 -16.504 1.00 67.50 124 SER A C 1
ATOM 858 O O . SER A 1 124 ? 4.525 5.032 -15.659 1.00 67.50 124 SER A O 1
ATOM 860 N N . GLY A 1 125 ? 3.494 5.989 -17.405 1.00 73.94 125 GLY A N 1
ATOM 861 C CA . GLY A 1 125 ? 2.366 5.052 -17.473 1.00 73.94 125 GLY A CA 1
ATOM 862 C C . GLY A 1 125 ? 1.083 5.588 -16.832 1.00 73.94 125 GLY A C 1
ATOM 863 O O . GLY A 1 125 ? 0.840 6.794 -16.818 1.00 73.94 125 GLY A O 1
ATOM 864 N N . THR A 1 126 ? 0.239 4.679 -16.345 1.00 82.12 126 THR A N 1
ATOM 865 C CA . THR A 1 126 ? -1.039 4.978 -15.681 1.00 82.12 126 THR A CA 1
ATOM 866 C C . THR A 1 126 ? -0.981 4.459 -14.250 1.00 82.12 126 THR A C 1
ATOM 868 O O . THR A 1 126 ? -0.547 3.330 -14.036 1.00 82.12 126 THR A O 1
ATOM 871 N N . ALA A 1 127 ? -1.438 5.259 -13.288 1.00 83.38 127 ALA A N 1
ATOM 872 C CA . ALA A 1 127 ? -1.685 4.810 -11.923 1.00 83.38 127 ALA A CA 1
ATOM 873 C C . ALA A 1 127 ? -3.196 4.723 -11.707 1.00 83.38 127 ALA A C 1
ATOM 875 O O . ALA A 1 127 ? -3.934 5.582 -12.188 1.00 83.38 127 ALA A O 1
ATOM 876 N N . ILE A 1 128 ? -3.635 3.678 -11.013 1.00 87.06 128 ILE A N 1
ATOM 877 C CA . ILE A 1 128 ? -5.031 3.467 -10.630 1.00 87.06 128 ILE A CA 1
ATOM 878 C C . ILE A 1 128 ? -5.038 3.316 -9.120 1.00 87.06 128 ILE A C 1
ATOM 880 O O . ILE A 1 128 ? -4.209 2.585 -8.576 1.00 87.06 128 ILE A O 1
ATOM 884 N N . TYR A 1 129 ? -5.966 3.990 -8.453 1.00 87.50 129 TYR A N 1
ATOM 885 C CA . TYR A 1 129 ? -6.093 3.899 -7.009 1.00 87.50 129 TYR A CA 1
ATOM 886 C C . TYR A 1 129 ? -7.479 3.397 -6.622 1.00 87.50 129 TYR A C 1
ATOM 888 O O . TYR A 1 129 ? -8.486 3.719 -7.250 1.00 87.50 129 TYR A O 1
ATOM 896 N N . SER A 1 130 ? -7.545 2.550 -5.602 1.00 91.00 130 SER A N 1
ATOM 897 C CA . SER A 1 130 ? -8.800 2.026 -5.068 1.00 91.00 130 SER A CA 1
ATOM 898 C C . SER A 1 130 ? -8.636 1.710 -3.591 1.00 91.00 130 SER A C 1
ATOM 900 O O . SER A 1 130 ? -7.608 1.168 -3.191 1.00 91.00 130 SER A O 1
ATOM 902 N N . ALA A 1 131 ? -9.664 2.004 -2.802 1.00 90.38 131 ALA A N 1
ATOM 903 C CA . ALA A 1 131 ? -9.716 1.665 -1.385 1.00 90.38 131 ALA A CA 1
ATOM 904 C C . ALA A 1 131 ? -10.863 0.699 -1.106 1.00 90.38 131 ALA A C 1
ATOM 906 O O . ALA A 1 131 ? -11.946 0.810 -1.690 1.00 90.38 131 ALA A O 1
ATOM 907 N N . TYR A 1 132 ? -10.625 -0.234 -0.190 1.00 91.00 132 TYR A N 1
ATOM 908 C CA . TYR A 1 132 ? -11.564 -1.289 0.158 1.00 91.00 132 TYR A CA 1
ATOM 909 C C . TYR A 1 132 ? -11.729 -1.395 1.671 1.00 91.00 132 TYR A C 1
ATOM 911 O O . TYR A 1 132 ? -10.818 -1.089 2.431 1.00 91.00 132 TYR A O 1
ATOM 919 N N . PHE A 1 133 ? -12.907 -1.849 2.085 1.00 88.31 133 PHE A N 1
ATOM 920 C CA . PHE A 1 133 ? -13.248 -2.191 3.456 1.00 88.31 133 PHE A CA 1
ATOM 921 C C . PHE A 1 133 ? -13.605 -3.677 3.556 1.00 88.31 133 PHE A C 1
ATOM 923 O O . PHE A 1 133 ? -14.355 -4.203 2.718 1.00 88.31 133 PHE A O 1
ATOM 930 N N . ASP A 1 134 ? -13.131 -4.318 4.623 1.00 88.81 134 ASP A N 1
ATOM 931 C CA . ASP A 1 134 ? -13.505 -5.673 5.017 1.00 88.81 134 ASP A CA 1
ATOM 932 C C . ASP A 1 134 ? -13.954 -5.727 6.480 1.00 88.81 134 ASP A C 1
ATOM 934 O O . ASP A 1 134 ? -13.181 -5.483 7.403 1.00 88.81 134 ASP A O 1
ATOM 938 N N . ALA A 1 135 ? -15.214 -6.112 6.697 1.00 86.50 135 ALA A N 1
ATOM 939 C CA . ALA A 1 135 ? -15.757 -6.309 8.041 1.00 86.50 135 ALA A CA 1
ATOM 940 C C . ALA A 1 135 ? -15.163 -7.546 8.740 1.00 86.50 135 ALA A C 1
ATOM 942 O O . ALA A 1 135 ? -15.279 -7.680 9.959 1.00 86.50 135 ALA A O 1
ATOM 943 N N . GLY A 1 136 ? -14.547 -8.455 7.976 1.00 88.75 136 GLY A N 1
ATOM 944 C CA . GLY A 1 136 ? -13.825 -9.609 8.496 1.00 88.75 136 GLY A CA 1
ATOM 945 C C . GLY A 1 136 ? -12.482 -9.266 9.144 1.00 88.75 136 GLY A C 1
ATOM 946 O O . GLY A 1 136 ? -11.901 -10.158 9.760 1.00 88.75 136 GLY A O 1
ATOM 947 N N . ASN A 1 137 ? -12.007 -8.013 9.046 1.00 85.50 137 ASN A N 1
ATOM 948 C CA . ASN A 1 137 ? -10.676 -7.597 9.501 1.00 85.50 137 ASN A CA 1
ATOM 949 C C . ASN A 1 137 ? -9.554 -8.476 8.913 1.00 85.50 137 ASN A C 1
ATOM 951 O O . ASN A 1 137 ? -8.591 -8.809 9.599 1.00 85.50 137 ASN A O 1
ATOM 955 N N . THR A 1 138 ? -9.703 -8.894 7.653 1.00 90.75 138 THR A N 1
ATOM 956 C CA . THR A 1 138 ? -8.685 -9.662 6.930 1.00 90.75 138 THR A CA 1
ATOM 957 C C . THR A 1 138 ? -7.792 -8.718 6.135 1.00 90.75 138 THR A C 1
ATOM 959 O O . THR A 1 138 ? -8.280 -7.982 5.276 1.00 90.75 138 THR A O 1
ATOM 962 N N . ASP A 1 139 ? -6.481 -8.773 6.368 1.00 90.94 139 ASP A N 1
ATOM 963 C CA . ASP A 1 139 ? -5.544 -7.905 5.657 1.00 90.94 139 ASP A CA 1
ATOM 964 C C . ASP A 1 139 ? -5.589 -8.098 4.142 1.00 90.94 139 ASP A C 1
ATOM 966 O O . ASP A 1 139 ? -5.677 -9.215 3.620 1.00 90.94 139 ASP A O 1
ATOM 970 N N . PHE A 1 140 ? -5.518 -6.971 3.430 1.00 93.75 140 PHE A N 1
ATOM 971 C CA . PHE A 1 140 ? -5.557 -6.883 1.969 1.00 93.75 140 PHE A CA 1
ATOM 972 C C . PHE A 1 140 ? -6.840 -7.437 1.316 1.00 93.75 140 PHE A C 1
ATOM 974 O O . PHE A 1 140 ? -6.874 -7.661 0.100 1.00 93.75 140 PHE A O 1
ATOM 981 N N . ALA A 1 141 ? -7.907 -7.667 2.086 1.00 93.75 141 ALA A N 1
ATOM 982 C CA . ALA A 1 141 ? -9.184 -8.106 1.544 1.00 93.75 141 ALA A CA 1
ATOM 983 C C . ALA A 1 141 ? -9.886 -6.975 0.771 1.00 93.75 141 ALA A C 1
ATOM 985 O O . ALA A 1 141 ? -10.104 -5.872 1.267 1.00 93.75 141 ALA A O 1
ATOM 986 N N . LYS A 1 142 ? -10.292 -7.269 -0.470 1.00 93.62 142 LYS A N 1
ATOM 987 C CA . LYS A 1 142 ? -10.953 -6.319 -1.386 1.00 93.62 142 LYS A CA 1
ATOM 988 C C . LYS A 1 142 ? -12.458 -6.588 -1.480 1.00 93.62 142 LYS A C 1
ATOM 990 O O . LYS A 1 142 ? -13.001 -6.778 -2.564 1.00 93.62 142 LYS A O 1
ATOM 995 N N . THR A 1 143 ? -13.133 -6.684 -0.333 1.00 93.00 143 THR A N 1
ATOM 996 C CA . THR A 1 143 ? -14.534 -7.143 -0.245 1.00 93.00 143 THR A CA 1
ATOM 997 C C . THR A 1 143 ? -15.567 -6.064 -0.553 1.00 93.00 143 THR A C 1
ATOM 999 O O . THR A 1 143 ? -16.528 -6.335 -1.269 1.00 93.00 143 THR A O 1
ATOM 1002 N N . THR A 1 144 ? -15.391 -4.847 -0.028 1.00 90.25 144 THR A N 1
ATOM 1003 C CA . THR A 1 144 ? -16.317 -3.721 -0.241 1.00 90.25 144 THR A CA 1
ATOM 1004 C C . THR A 1 144 ? -15.544 -2.527 -0.774 1.00 90.25 144 THR A C 1
ATOM 1006 O O . THR A 1 144 ? -14.692 -2.000 -0.070 1.00 90.25 144 THR A O 1
ATOM 1009 N N . LEU A 1 145 ? -15.827 -2.083 -1.999 1.00 90.44 145 LEU A N 1
ATOM 1010 C CA . LEU A 1 145 ? -15.191 -0.891 -2.564 1.00 90.44 145 LEU A CA 1
ATOM 1011 C C . LEU A 1 145 ? -15.672 0.365 -1.822 1.00 90.44 145 LEU A C 1
ATOM 1013 O O . LEU A 1 145 ? -16.872 0.629 -1.768 1.00 90.44 145 LEU A O 1
ATOM 1017 N N . ILE A 1 146 ? -14.730 1.140 -1.286 1.00 87.75 146 ILE A N 1
ATOM 1018 C CA . ILE A 1 146 ? -14.976 2.474 -0.722 1.00 87.75 146 ILE A CA 1
ATOM 1019 C C . ILE A 1 146 ? -15.000 3.505 -1.857 1.00 87.75 146 ILE A C 1
ATOM 1021 O O . ILE A 1 146 ? -15.900 4.338 -1.931 1.00 87.75 146 ILE A O 1
ATOM 1025 N N . GLY A 1 147 ? -14.024 3.429 -2.767 1.00 87.31 147 GLY A N 1
ATOM 1026 C CA . GLY A 1 147 ? -13.904 4.324 -3.916 1.00 87.31 147 GLY A CA 1
ATOM 1027 C C . GLY A 1 147 ? -12.695 3.997 -4.790 1.00 87.31 147 GLY A C 1
ATOM 1028 O O . GLY A 1 147 ? -11.842 3.197 -4.404 1.00 87.31 147 GLY A O 1
ATOM 1029 N N . ALA A 1 148 ? -12.633 4.627 -5.963 1.00 88.94 148 ALA A N 1
ATOM 1030 C CA . ALA A 1 148 ? -11.522 4.523 -6.904 1.00 88.94 148 ALA A CA 1
ATOM 1031 C C . ALA A 1 148 ? -11.263 5.873 -7.589 1.00 88.94 148 ALA A C 1
ATOM 1033 O O . ALA A 1 148 ? -12.195 6.670 -7.731 1.00 88.94 148 ALA A O 1
ATOM 1034 N N . LEU A 1 149 ? -10.012 6.110 -7.994 1.00 80.44 149 LEU A N 1
ATOM 1035 C CA . LEU A 1 149 ? -9.532 7.322 -8.669 1.00 80.44 149 LEU A CA 1
ATOM 1036 C C . LEU A 1 149 ? -8.693 6.959 -9.898 1.00 80.44 149 LEU A C 1
ATOM 1038 O O . LEU A 1 149 ? -7.944 5.953 -9.825 1.00 80.44 149 LEU A O 1
#